Protein AF-A0A1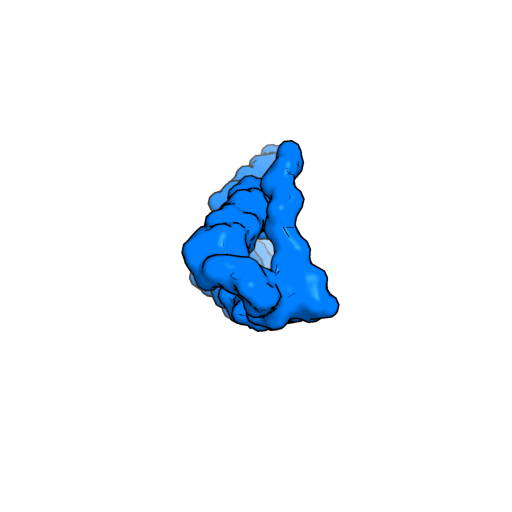F7TEC8-F1 (afdb_monomer_lite)

Secondary structure (DSSP, 8-state):
------SEEEEEEEEEEEEES-TTTT--EEEEEEEEEEEEEE-SS-HHHHHHHHHHHHHT-HHHHHHHS----

pLDDT: mean 92.49, std 7.01, range [60.41, 97.69]

Radius of gyration: 17.5 Å; chains: 1; bounding box: 42×20×44 Å

Foldseek 3Di:
DDDADFDDKDKDKDWAKDWDDDPVVVGIDIATPDMDMDMDTHGPDDPVSVVVVVVVCCVPDPVNCPNVDDDDD

Structure (mmCIF, N/CA/C/O backbone):
data_AF-A0A1F7TEC8-F1
#
_entry.id   AF-A0A1F7TEC8-F1
#
loop_
_atom_site.group_PDB
_atom_site.id
_atom_site.type_symbol
_atom_site.label_atom_id
_atom_site.label_alt_id
_atom_site.label_comp_id
_atom_site.label_asym_id
_atom_site.label_entity_id
_atom_site.label_seq_id
_atom_site.pdbx_PDB_ins_code
_atom_site.Cartn_x
_atom_site.Cartn_y
_atom_site.Cartn_z
_atom_site.occupancy
_atom_site.B_iso_or_equiv
_atom_site.auth_seq_id
_atom_site.auth_comp_id
_atom_site.auth_asym_id
_atom_site.auth_atom_id
_atom_site.pdbx_PDB_model_num
ATOM 1 N N . MET A 1 1 ? -16.464 14.261 8.712 1.00 60.41 1 MET A N 1
ATOM 2 C CA . MET A 1 1 ? -15.462 13.390 9.373 1.00 60.41 1 MET A CA 1
ATOM 3 C C . MET A 1 1 ? -16.169 12.401 10.284 1.00 60.41 1 MET A C 1
ATOM 5 O O . MET A 1 1 ? -17.032 12.814 11.049 1.00 60.41 1 MET A O 1
ATOM 9 N N . THR A 1 2 ? -15.830 11.115 10.212 1.00 75.62 2 THR A N 1
ATOM 10 C CA . THR A 1 2 ? -16.312 10.105 11.168 1.00 75.62 2 THR A CA 1
ATOM 11 C C . THR A 1 2 ? -15.5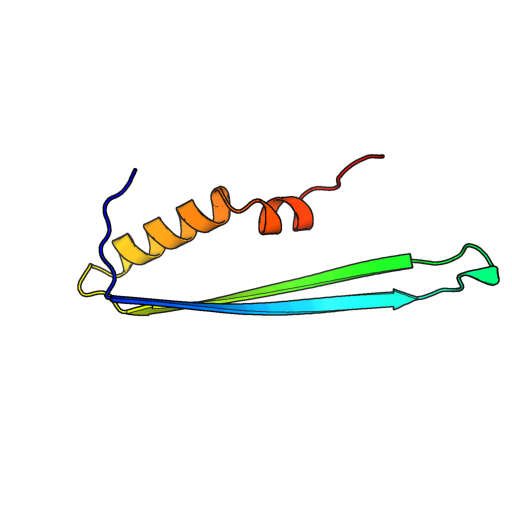36 10.229 12.477 1.00 75.62 2 THR A C 1
ATOM 13 O O . THR A 1 2 ? -14.311 10.155 12.460 1.00 75.62 2 THR A O 1
ATOM 16 N N . LYS A 1 3 ? -16.225 10.405 13.608 1.00 84.62 3 LYS A N 1
ATOM 17 C CA . LYS A 1 3 ? -15.596 10.377 14.936 1.00 84.62 3 LYS A CA 1
ATOM 18 C C . LYS A 1 3 ? -15.618 8.938 15.455 1.00 84.62 3 LYS A C 1
ATOM 20 O O . LYS A 1 3 ? -16.625 8.512 16.014 1.00 84.62 3 LYS A O 1
ATOM 25 N N . THR A 1 4 ? -14.555 8.179 15.203 1.00 92.19 4 THR A N 1
ATOM 26 C CA . THR A 1 4 ? -14.373 6.817 15.734 1.00 92.19 4 THR A CA 1
ATOM 27 C C . THR A 1 4 ? -13.140 6.835 16.638 1.00 92.19 4 THR A C 1
ATOM 29 O O . THR A 1 4 ? -12.034 6.966 16.111 1.00 92.19 4 THR A O 1
ATOM 32 N N . PRO A 1 5 ? -13.304 6.789 17.970 1.00 93.00 5 PRO A N 1
ATOM 33 C CA . PRO A 1 5 ? -12.174 6.795 18.889 1.00 93.00 5 PRO A CA 1
ATOM 34 C C . PRO A 1 5 ? -11.373 5.487 18.804 1.00 93.00 5 PRO A C 1
ATOM 36 O O . PRO A 1 5 ? -11.911 4.413 18.536 1.00 93.00 5 PRO A O 1
ATOM 39 N N . PHE A 1 6 ? -10.069 5.581 19.042 1.00 93.94 6 PHE A N 1
ATOM 40 C CA . PHE A 1 6 ? -9.154 4.454 19.217 1.00 93.94 6 PHE A CA 1
ATOM 41 C C . PHE A 1 6 ? -8.059 4.873 20.203 1.00 93.94 6 PHE A C 1
ATOM 43 O O . PHE A 1 6 ? -7.733 6.056 20.297 1.00 93.94 6 PHE A O 1
ATOM 50 N N . THR A 1 7 ? -7.507 3.923 20.953 1.00 96.69 7 THR A N 1
ATOM 51 C CA . THR A 1 7 ? -6.433 4.185 21.927 1.00 96.69 7 THR A CA 1
ATOM 52 C C . THR A 1 7 ? -5.056 4.046 21.295 1.00 96.69 7 THR A C 1
ATOM 54 O O . THR A 1 7 ? -4.138 4.790 2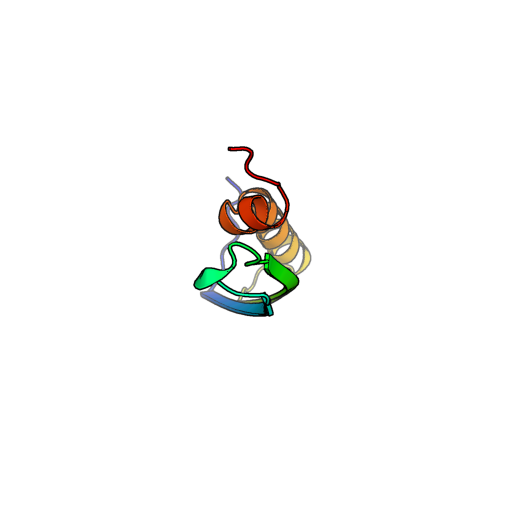1.634 1.00 96.69 7 THR A O 1
ATOM 57 N N . LYS A 1 8 ? -4.907 3.115 20.348 1.00 96.94 8 LYS A N 1
ATOM 58 C CA . LYS A 1 8 ? -3.653 2.874 19.636 1.00 96.94 8 LYS A CA 1
ATOM 59 C C . LYS A 1 8 ? -3.920 2.435 18.206 1.00 96.94 8 LYS A C 1
ATOM 61 O O . LYS A 1 8 ? -4.845 1.672 17.944 1.00 96.94 8 LYS A O 1
ATOM 66 N N . ALA A 1 9 ? -3.081 2.893 17.287 1.00 95.69 9 ALA A N 1
ATOM 67 C CA . ALA A 1 9 ? -3.071 2.431 15.909 1.00 95.69 9 ALA A CA 1
ATOM 68 C C . ALA A 1 9 ? -1.626 2.277 15.434 1.00 95.69 9 ALA A C 1
ATOM 70 O O . ALA A 1 9 ? -0.787 3.146 15.668 1.00 95.69 9 ALA A O 1
ATOM 71 N N . SER A 1 10 ? -1.335 1.174 14.758 1.00 96.38 10 SER A N 1
ATOM 72 C CA . SER A 1 10 ? -0.090 0.975 14.027 1.00 96.38 10 SER A CA 1
ATOM 73 C C . SER A 1 10 ? -0.363 0.251 12.715 1.00 96.38 10 SER A C 1
ATOM 75 O O . SER A 1 10 ? -1.381 -0.429 12.548 1.00 96.38 10 SER A O 1
ATOM 77 N N . CYS A 1 11 ? 0.544 0.411 11.757 1.00 95.50 11 CYS A N 1
ATOM 78 C CA . CYS A 1 11 ? 0.504 -0.345 10.519 1.00 95.50 11 CYS A CA 1
ATOM 79 C C . CYS A 1 11 ? 1.898 -0.841 10.149 1.00 95.50 11 CYS A C 1
ATOM 81 O O . CYS A 1 11 ? 2.903 -0.195 10.446 1.00 95.50 11 CYS A O 1
ATOM 83 N N . ARG A 1 12 ? 1.941 -2.004 9.506 1.00 96.62 12 ARG A N 1
ATOM 84 C CA . ARG A 1 12 ? 3.133 -2.555 8.869 1.00 96.62 12 ARG A CA 1
ATOM 85 C C . ARG A 1 12 ? 2.832 -2.704 7.388 1.00 96.62 12 ARG A C 1
ATOM 87 O O . ARG A 1 12 ? 1.831 -3.327 7.035 1.00 96.62 12 ARG A O 1
ATOM 94 N N . VAL A 1 13 ? 3.673 -2.113 6.549 1.00 94.69 13 VAL A N 1
ATOM 95 C CA . VAL A 1 13 ? 3.534 -2.172 5.093 1.00 94.69 13 VAL A CA 1
ATOM 96 C C . VAL A 1 13 ? 4.702 -2.967 4.530 1.00 94.69 13 VAL A C 1
ATOM 98 O O . VAL A 1 13 ? 5.849 -2.705 4.879 1.00 94.69 13 VAL A O 1
ATOM 101 N N . GLU A 1 14 ? 4.400 -3.939 3.682 1.00 95.75 14 GLU A N 1
ATOM 102 C CA . GLU A 1 14 ? 5.379 -4.746 2.961 1.00 95.75 14 GLU A CA 1
ATOM 103 C C . GLU A 1 14 ? 5.233 -4.503 1.463 1.00 95.75 14 GLU A C 1
ATOM 105 O O . GLU A 1 14 ? 4.109 -4.406 0.962 1.00 95.75 14 GLU A O 1
ATOM 110 N N . PHE A 1 15 ? 6.363 -4.449 0.765 1.00 94.44 15 PHE A N 1
ATOM 111 C CA . PHE A 1 15 ? 6.435 -4.246 -0.675 1.00 94.44 15 PHE A CA 1
ATOM 112 C C . PHE A 1 15 ? 7.346 -5.298 -1.297 1.00 94.44 15 PHE A C 1
ATOM 114 O O . PHE A 1 15 ? 8.468 -5.497 -0.830 1.00 94.44 15 PHE A O 1
ATOM 121 N N . ASP A 1 16 ? 6.889 -5.892 -2.392 1.00 95.06 16 ASP A N 1
ATOM 122 C CA . ASP A 1 16 ? 7.693 -6.790 -3.213 1.00 95.06 16 ASP A CA 1
ATOM 123 C C . ASP A 1 16 ? 8.232 -5.995 -4.403 1.00 95.06 16 ASP A C 1
ATOM 125 O O . ASP A 1 16 ? 7.574 -5.868 -5.437 1.00 95.06 16 ASP A O 1
ATOM 129 N N . TYR A 1 17 ? 9.397 -5.372 -4.230 1.00 94.44 17 TYR A N 1
ATOM 130 C CA . TYR A 1 17 ? 10.030 -4.562 -5.272 1.00 94.44 17 TYR A CA 1
ATOM 131 C C . TYR A 1 17 ? 10.872 -5.405 -6.228 1.00 94.44 17 TYR A C 1
ATOM 133 O O . TYR A 1 17 ? 11.476 -6.403 -5.837 1.00 94.44 17 TYR A O 1
ATOM 141 N N . PHE A 1 18 ? 10.988 -4.940 -7.469 1.00 94.88 18 PHE A N 1
ATOM 142 C CA . PHE A 1 18 ? 12.002 -5.416 -8.400 1.00 94.88 18 PHE A CA 1
ATOM 143 C C . PHE A 1 18 ? 12.731 -4.245 -9.054 1.00 94.88 18 PHE A C 1
ATOM 145 O O . PHE A 1 18 ? 12.174 -3.169 -9.271 1.00 94.88 18 PHE A O 1
ATOM 152 N N . LEU A 1 19 ? 13.991 -4.493 -9.393 1.00 96.56 19 LEU A N 1
ATOM 153 C CA . LEU A 1 19 ? 14.829 -3.636 -10.215 1.00 96.56 19 LEU A CA 1
ATOM 154 C C . LEU A 1 19 ? 15.688 -4.553 -11.081 1.00 96.56 19 LEU A C 1
ATOM 156 O O . LEU A 1 19 ? 16.347 -5.456 -10.566 1.00 96.56 19 LEU A O 1
ATOM 160 N N . LYS A 1 20 ? 15.666 -4.347 -12.392 1.00 97.19 20 LYS A N 1
ATOM 161 C CA . LYS A 1 20 ? 16.412 -5.155 -13.359 1.00 97.19 20 LYS A CA 1
ATOM 162 C C . LYS A 1 20 ? 16.933 -4.286 -14.503 1.00 97.19 20 LYS A C 1
ATOM 164 O O . LYS A 1 20 ? 16.584 -3.114 -14.626 1.00 97.19 20 LYS A O 1
ATOM 169 N N . GLY A 1 21 ? 17.772 -4.883 -15.347 1.00 97.56 21 GLY A N 1
ATOM 170 C CA . GLY A 1 21 ? 18.383 -4.211 -16.492 1.00 97.56 21 GLY A CA 1
ATOM 171 C C . GLY A 1 21 ? 19.682 -3.485 -16.145 1.00 97.56 21 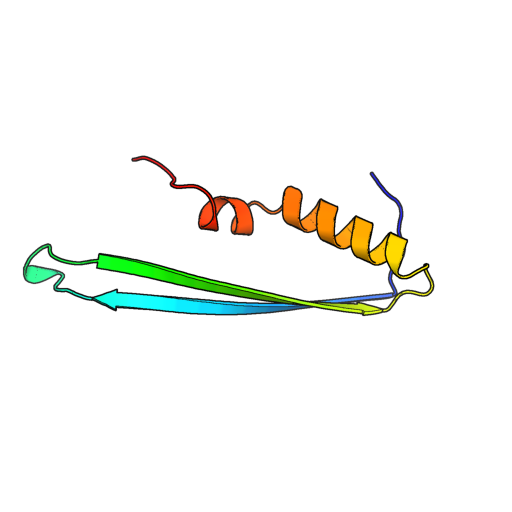GLY A C 1
ATOM 172 O O . GLY A 1 21 ? 20.370 -3.836 -15.188 1.00 97.56 21 GLY A O 1
ATOM 173 N N . SER A 1 22 ? 20.059 -2.503 -16.964 1.00 97.25 22 SER A N 1
ATOM 174 C CA . SER A 1 22 ? 21.329 -1.784 -16.829 1.00 97.25 22 SER A CA 1
ATOM 175 C C . SER A 1 22 ? 21.162 -0.288 -17.057 1.00 97.25 22 SER A C 1
ATOM 177 O O . SER A 1 22 ? 20.645 0.130 -18.095 1.00 97.25 22 SER A O 1
ATOM 179 N N . VAL A 1 23 ? 21.687 0.503 -16.115 1.00 96.50 23 VAL A N 1
ATOM 180 C CA . VAL A 1 23 ? 21.769 1.969 -16.216 1.00 96.50 23 VAL A CA 1
ATOM 181 C C . VAL A 1 23 ? 22.604 2.375 -17.429 1.00 96.50 23 VAL A C 1
ATOM 183 O O . VAL A 1 23 ? 22.138 3.147 -18.258 1.00 96.50 23 VAL A O 1
ATOM 186 N N . LEU A 1 24 ? 23.796 1.789 -17.592 1.00 97.38 24 LEU A N 1
ATOM 187 C CA . LEU A 1 24 ? 24.708 2.115 -18.696 1.00 97.38 24 LEU A CA 1
ATOM 188 C C . LEU A 1 24 ? 24.116 1.805 -20.076 1.00 97.38 24 LEU A C 1
ATOM 190 O O . LEU A 1 24 ? 24.446 2.474 -21.047 1.00 97.38 24 LEU A O 1
ATOM 194 N N . LYS A 1 25 ? 23.249 0.789 -20.168 1.00 97.69 25 LYS A N 1
ATOM 195 C CA . LYS A 1 25 ? 22.599 0.392 -21.426 1.00 97.69 25 LYS A CA 1
ATOM 196 C C . LYS A 1 25 ? 21.210 1.012 -21.618 1.00 97.69 25 LYS A C 1
ATOM 198 O O . LYS A 1 25 ? 20.556 0.673 -22.595 1.00 97.69 25 LYS A O 1
ATOM 203 N N . GLY A 1 26 ? 20.724 1.839 -20.687 1.00 97.12 26 GLY A N 1
ATOM 204 C CA . GLY A 1 26 ? 19.383 2.433 -20.764 1.00 97.12 26 GLY A CA 1
ATOM 205 C C . GLY A 1 26 ? 18.232 1.416 -20.720 1.00 97.12 26 GLY A C 1
ATOM 206 O O . GLY A 1 26 ? 17.189 1.652 -21.312 1.00 97.12 26 GLY A O 1
ATOM 207 N N . THR A 1 27 ? 18.417 0.273 -20.050 1.00 97.69 27 THR A N 1
ATOM 208 C CA . THR A 1 27 ? 17.432 -0.836 -19.990 1.00 97.69 27 THR A CA 1
ATOM 209 C C . THR A 1 27 ? 16.849 -1.038 -18.591 1.00 97.69 27 THR A C 1
ATOM 211 O O . THR A 1 27 ? 16.365 -2.122 -18.275 1.00 97.69 27 THR A O 1
ATOM 214 N N . VAL A 1 28 ? 16.965 -0.032 -17.720 1.00 97.69 28 VAL A N 1
ATOM 215 C CA . VAL A 1 28 ? 16.469 -0.111 -16.342 1.00 97.69 28 VAL A CA 1
ATOM 216 C C . VAL A 1 28 ? 14.956 -0.283 -16.355 1.00 97.69 28 VAL A C 1
ATOM 218 O O . VAL A 1 28 ? 14.248 0.515 -16.959 1.00 97.69 28 VAL A O 1
ATOM 221 N N . ASP A 1 29 ? 14.483 -1.305 -15.655 1.00 95.94 29 ASP A N 1
ATOM 222 C CA . ASP A 1 29 ? 13.067 -1.538 -15.399 1.00 95.94 29 ASP A CA 1
ATOM 223 C C . ASP A 1 29 ? 12.886 -1.817 -13.907 1.00 95.94 29 ASP A C 1
ATOM 225 O O . ASP A 1 29 ? 13.657 -2.572 -13.304 1.00 95.94 29 ASP A O 1
ATOM 229 N N . SER A 1 30 ? 11.894 -1.185 -13.295 1.00 93.94 30 SER A N 1
ATOM 230 C CA . SER A 1 30 ? 11.620 -1.300 -11.868 1.00 93.94 30 SER A CA 1
ATOM 231 C C . SER A 1 30 ? 10.127 -1.276 -11.600 1.00 93.94 30 SER A C 1
ATOM 233 O O . SER A 1 30 ? 9.324 -0.830 -12.417 1.00 93.94 30 SER A O 1
ATOM 235 N N . GLY A 1 31 ? 9.745 -1.765 -10.430 1.00 91.44 31 GLY A N 1
ATOM 236 C CA . GLY A 1 31 ? 8.354 -1.742 -10.022 1.00 91.44 31 GLY A CA 1
ATOM 237 C C . GLY A 1 31 ? 8.119 -2.495 -8.730 1.00 91.44 31 GLY A C 1
ATOM 238 O O . GLY A 1 31 ? 9.047 -2.822 -7.988 1.00 91.44 31 GLY A O 1
ATOM 239 N N . CYS A 1 32 ? 6.847 -2.767 -8.467 1.00 91.50 32 CYS A N 1
ATOM 240 C CA . CYS A 1 32 ? 6.390 -3.513 -7.308 1.00 91.50 32 CYS A CA 1
ATOM 241 C C . CYS A 1 32 ? 5.323 -4.520 -7.745 1.00 91.50 32 CYS A C 1
ATOM 243 O O . CYS A 1 32 ? 4.371 -4.141 -8.424 1.00 91.50 32 CYS A O 1
ATOM 245 N N . THR A 1 33 ? 5.483 -5.796 -7.394 1.00 92.31 33 THR A N 1
ATOM 246 C CA . THR A 1 33 ? 4.533 -6.856 -7.774 1.00 92.31 33 THR A CA 1
ATOM 247 C C . THR A 1 33 ? 3.385 -7.001 -6.781 1.00 92.31 33 THR A C 1
ATOM 249 O O . THR A 1 33 ? 2.289 -7.397 -7.173 1.00 92.31 33 THR A O 1
ATOM 252 N N . ALA A 1 34 ? 3.607 -6.674 -5.507 1.00 91.81 34 ALA A N 1
ATOM 253 C CA . ALA A 1 34 ? 2.575 -6.715 -4.480 1.00 91.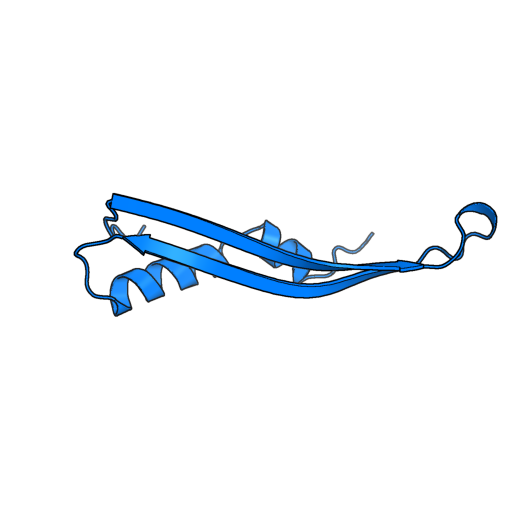81 34 ALA A CA 1
ATOM 254 C C . ALA A 1 34 ? 2.875 -5.761 -3.321 1.00 91.81 34 ALA A C 1
ATOM 256 O O . ALA A 1 34 ? 4.026 -5.563 -2.929 1.00 91.81 34 ALA A O 1
ATOM 257 N N . VAL A 1 35 ? 1.804 -5.229 -2.727 1.00 92.69 35 VAL A N 1
ATOM 258 C CA . VAL A 1 35 ? 1.847 -4.436 -1.493 1.00 92.69 35 VAL A CA 1
ATOM 259 C C . VAL A 1 35 ? 0.861 -5.019 -0.494 1.00 92.69 35 VAL A C 1
ATOM 261 O O . VAL A 1 35 ? -0.309 -5.231 -0.817 1.00 92.69 35 VAL A O 1
ATOM 264 N N . ARG A 1 36 ? 1.316 -5.25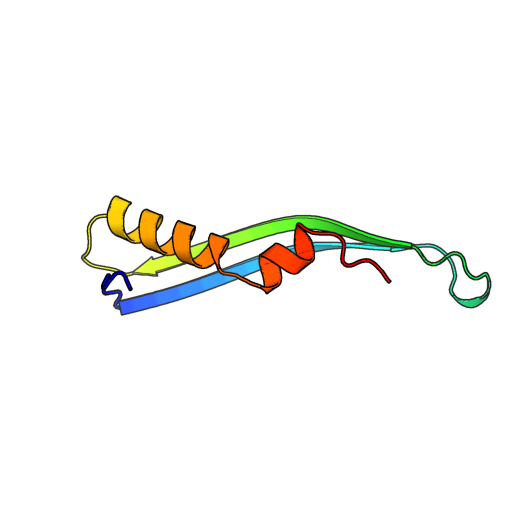9 0.737 1.00 93.75 36 ARG A N 1
ATOM 265 C CA . ARG A 1 36 ? 0.486 -5.768 1.838 1.00 93.75 36 ARG A CA 1
ATOM 266 C C . ARG A 1 36 ? 0.503 -4.777 2.989 1.00 93.75 36 ARG A C 1
ATOM 268 O O . ARG A 1 36 ? 1.554 -4.271 3.370 1.00 93.75 36 ARG A O 1
ATOM 275 N N . THR A 1 37 ? -0.666 -4.488 3.556 1.00 94.31 37 THR A N 1
ATOM 276 C CA . THR A 1 37 ? -0.792 -3.607 4.724 1.00 94.31 37 THR A CA 1
ATOM 277 C C . THR A 1 37 ? -1.469 -4.350 5.863 1.00 94.31 37 THR A C 1
ATOM 279 O O . THR A 1 37 ? -2.609 -4.788 5.733 1.00 94.31 37 THR A O 1
ATOM 282 N N . HIS A 1 38 ? -0.786 -4.441 6.999 1.00 96.00 38 HIS A N 1
ATOM 283 C CA . HIS A 1 38 ? -1.317 -5.019 8.227 1.00 96.00 38 HIS A CA 1
ATOM 284 C C . HIS A 1 38 ? -1.613 -3.897 9.215 1.00 96.00 38 HIS A C 1
ATOM 286 O O . HIS A 1 38 ? -0.690 -3.228 9.679 1.00 96.00 38 HIS A O 1
ATOM 292 N N . PHE A 1 39 ? -2.889 -3.691 9.534 1.00 96.06 39 PHE A N 1
ATOM 293 C CA . PHE A 1 39 ? -3.318 -2.725 10.542 1.00 96.06 39 PHE A CA 1
ATOM 294 C C . PHE A 1 39 ? -3.508 -3.408 11.890 1.00 96.06 39 PHE A C 1
ATOM 296 O O . PHE A 1 39 ? -4.100 -4.482 11.971 1.00 96.06 39 PHE A O 1
ATOM 303 N N . ARG A 1 40 ? -3.056 -2.747 12.954 1.00 96.75 40 ARG A N 1
ATOM 304 C CA . ARG A 1 40 ? -3.394 -3.088 14.333 1.00 96.75 40 ARG A CA 1
ATOM 305 C C . ARG A 1 40 ? -4.011 -1.859 14.977 1.00 96.75 40 ARG A C 1
ATOM 307 O O . ARG A 1 40 ? -3.355 -0.825 15.082 1.00 96.75 40 ARG A O 1
ATOM 314 N N . VAL A 1 41 ? -5.269 -1.972 15.383 1.00 96.50 41 VAL A N 1
ATOM 315 C CA . VAL A 1 41 ? -6.014 -0.889 16.027 1.00 96.50 41 VAL A CA 1
ATOM 316 C C . VAL A 1 41 ? -6.603 -1.417 17.324 1.00 96.50 41 VAL A C 1
ATOM 318 O O . VAL A 1 41 ? -7.251 -2.457 17.333 1.00 96.50 41 VAL A O 1
ATOM 321 N N . GLU A 1 42 ? -6.359 -0.699 18.412 1.00 97.44 42 GLU A N 1
ATOM 322 C CA . GLU A 1 42 ? -6.950 -0.953 19.722 1.00 97.44 42 GLU A CA 1
ATOM 323 C C . GLU A 1 42 ? -8.056 0.088 19.935 1.00 97.44 42 GLU A C 1
ATOM 325 O O . GLU A 1 42 ? -7.811 1.296 19.888 1.00 97.44 42 GLU A O 1
ATOM 330 N N . SER A 1 43 ? -9.296 -0.372 20.094 1.00 96.75 43 SER A N 1
ATOM 331 C CA . SER A 1 43 ? -10.467 0.482 20.298 1.00 96.75 43 SER A CA 1
ATOM 332 C C . SER A 1 43 ? -11.545 -0.272 21.074 1.00 96.75 43 SER A C 1
ATOM 334 O O . SER A 1 43 ? -11.658 -1.488 20.950 1.00 96.75 43 SER A O 1
ATOM 336 N N . GLY A 1 44 ? -12.331 0.460 21.867 1.00 96.69 44 GLY A N 1
ATOM 337 C CA . GLY A 1 44 ? -13.555 -0.053 22.490 1.00 96.69 44 GLY A CA 1
ATOM 338 C C . GLY A 1 44 ? -14.791 0.051 21.590 1.00 96.69 44 GLY A C 1
ATOM 339 O O . GLY A 1 44 ? -15.881 -0.324 22.007 1.00 96.69 44 GLY A O 1
ATOM 340 N N . GLU A 1 45 ? -14.651 0.594 20.379 1.00 97.12 45 GLU A N 1
ATOM 341 C CA . GLU A 1 45 ? -15.743 0.685 19.409 1.00 97.12 45 GLU A CA 1
ATOM 342 C C . GLU A 1 45 ? -16.025 -0.670 18.740 1.00 97.12 45 GLU A C 1
ATOM 344 O O . GLU A 1 45 ? -15.123 -1.504 18.630 1.00 97.12 45 GLU A O 1
ATOM 349 N N . PRO A 1 46 ? -17.242 -0.876 18.201 1.00 96.81 46 PRO A N 1
ATOM 350 C CA . PRO A 1 46 ? -17.559 -2.064 17.417 1.00 96.81 46 PRO A CA 1
ATOM 351 C C . PRO A 1 46 ? -16.600 -2.251 16.234 1.00 96.81 46 PRO A C 1
ATOM 353 O O . PRO A 1 46 ? -16.293 -1.293 15.515 1.00 96.81 46 PRO A O 1
ATOM 356 N N . GLU A 1 47 ? -16.184 -3.496 15.988 1.00 95.31 47 GLU A N 1
ATOM 357 C CA . GLU A 1 47 ? -15.220 -3.852 14.938 1.00 95.31 47 GLU A CA 1
ATOM 358 C C . GLU A 1 47 ? -15.613 -3.277 13.571 1.00 95.31 47 GLU A C 1
ATOM 360 O O . GLU A 1 47 ? -14.794 -2.660 12.891 1.00 95.31 47 GLU A O 1
ATOM 365 N N . GLU A 1 48 ? -16.887 -3.379 13.191 1.00 96.19 48 GLU A N 1
ATOM 366 C CA . GLU A 1 48 ? -17.388 -2.860 11.915 1.00 96.19 48 GLU A CA 1
ATOM 367 C C . GLU A 1 48 ? -17.139 -1.355 11.742 1.00 96.19 48 GLU A C 1
ATOM 369 O O . GLU A 1 48 ? -16.826 -0.884 10.642 1.00 96.19 48 GLU A O 1
ATOM 374 N N . ARG A 1 49 ? -17.228 -0.586 12.833 1.00 95.81 49 ARG A N 1
ATOM 375 C CA . ARG A 1 49 ? -16.981 0.858 12.827 1.00 95.81 49 ARG A CA 1
ATOM 376 C C . ARG A 1 49 ? -15.498 1.161 12.631 1.00 95.81 49 ARG A C 1
ATOM 378 O O . ARG A 1 49 ? -15.159 2.098 11.900 1.00 95.81 49 ARG A O 1
ATOM 385 N N . VAL A 1 50 ? -14.622 0.358 13.236 1.00 95.75 50 VAL A N 1
ATOM 386 C CA . VAL A 1 50 ? -13.165 0.435 13.051 1.00 95.75 50 VAL A CA 1
ATOM 387 C C . VAL A 1 50 ? -12.783 0.033 11.623 1.00 95.75 50 VAL A C 1
ATOM 389 O O . VAL A 1 50 ? -12.051 0.762 10.954 1.00 95.75 50 VAL A O 1
ATOM 392 N N . LEU A 1 51 ? -13.345 -1.053 11.090 1.00 95.75 51 LEU A N 1
ATOM 393 C CA . LEU A 1 51 ? -13.125 -1.483 9.706 1.00 95.75 51 LEU A CA 1
ATOM 394 C C . LEU A 1 51 ? -13.591 -0.427 8.700 1.00 95.75 51 LEU A C 1
ATOM 396 O O . LEU A 1 51 ? -12.899 -0.149 7.719 1.00 95.75 51 LEU A O 1
ATOM 400 N N . ARG A 1 52 ? -14.741 0.213 8.945 1.00 95.38 52 ARG A N 1
ATOM 401 C CA . ARG A 1 52 ? -15.225 1.320 8.111 1.00 95.38 52 ARG A CA 1
ATOM 402 C C . ARG A 1 52 ? -14.263 2.509 8.133 1.00 95.38 52 ARG A C 1
ATOM 404 O O . ARG A 1 52 ? -14.004 3.076 7.073 1.00 95.38 52 ARG A O 1
ATOM 411 N N . LEU A 1 53 ? -13.711 2.863 9.297 1.00 94.25 53 LEU A N 1
ATOM 412 C CA . LEU A 1 53 ? -12.677 3.898 9.411 1.00 94.25 53 LEU A CA 1
ATOM 413 C C . LEU A 1 53 ? -11.439 3.542 8.574 1.00 94.25 53 LEU A C 1
ATOM 415 O O . LEU A 1 53 ? -10.982 4.372 7.792 1.00 94.25 53 LEU A O 1
ATOM 419 N N . ILE A 1 54 ? -10.928 2.312 8.694 1.00 95.06 54 ILE A N 1
ATOM 420 C CA . ILE A 1 54 ? -9.741 1.852 7.954 1.00 95.06 54 ILE A CA 1
ATOM 421 C C . ILE A 1 54 ? -9.982 1.910 6.440 1.00 95.06 54 ILE A C 1
ATOM 423 O O . ILE A 1 54 ? -9.135 2.408 5.700 1.00 95.06 54 ILE A O 1
ATOM 427 N N . ARG A 1 55 ? -11.154 1.468 5.964 1.00 95.12 55 ARG A N 1
ATOM 428 C CA . ARG A 1 55 ? -11.520 1.537 4.537 1.00 95.12 55 ARG A CA 1
ATOM 429 C C . ARG A 1 55 ? -11.523 2.974 4.015 1.00 95.12 55 ARG A C 1
ATOM 431 O O . ARG A 1 55 ? -10.963 3.229 2.953 1.00 95.12 55 ARG A O 1
ATOM 438 N N . LEU A 1 56 ? -12.102 3.909 4.770 1.00 94.50 56 LEU A N 1
ATOM 439 C CA . LEU A 1 56 ? -12.102 5.332 4.409 1.00 94.50 56 LEU A CA 1
ATOM 440 C C . LEU A 1 56 ? -10.679 5.909 4.386 1.00 94.50 56 LEU A C 1
ATOM 442 O O . LEU A 1 56 ? -10.333 6.647 3.466 1.00 94.50 56 LEU A O 1
ATOM 446 N N . ALA A 1 57 ? -9.836 5.540 5.355 1.00 93.06 57 ALA A N 1
ATOM 447 C CA . ALA A 1 57 ? -8.438 5.965 5.388 1.00 93.06 57 ALA A CA 1
ATOM 448 C C . ALA A 1 57 ? -7.651 5.462 4.163 1.00 93.06 57 ALA A C 1
ATOM 450 O O . ALA A 1 57 ? -6.914 6.235 3.558 1.00 93.06 57 ALA A O 1
ATOM 451 N N . LYS A 1 58 ? -7.849 4.201 3.752 1.00 93.50 58 LYS A N 1
ATOM 452 C CA . LYS A 1 58 ? -7.242 3.620 2.538 1.00 93.50 58 LYS A CA 1
ATOM 453 C C . LYS A 1 58 ? -7.716 4.327 1.265 1.00 93.50 58 LYS A C 1
ATOM 455 O O . LYS A 1 58 ? -6.905 4.687 0.419 1.00 93.50 58 LYS A O 1
ATOM 460 N N . GLN A 1 59 ? -9.012 4.625 1.158 1.00 93.44 59 GLN A N 1
ATOM 461 C CA . GLN A 1 59 ? -9.564 5.368 0.016 1.00 93.44 59 GLN A CA 1
ATOM 462 C C . GLN A 1 59 ? -8.950 6.767 -0.144 1.00 93.44 59 GLN A C 1
ATOM 464 O O . GLN A 1 59 ? -8.738 7.204 -1.274 1.00 93.44 59 GLN A O 1
ATOM 469 N N . GLY A 1 60 ? -8.649 7.445 0.969 1.00 92.56 60 GLY A N 1
ATOM 470 C CA . GLY A 1 60 ? -8.002 8.760 0.981 1.00 92.56 60 GLY A CA 1
ATOM 471 C C . GLY A 1 60 ? -6.469 8.731 1.007 1.00 92.56 60 GLY A C 1
ATOM 472 O O . GLY A 1 60 ? -5.848 9.790 1.062 1.00 92.56 60 GLY A O 1
ATOM 473 N N . CYS A 1 61 ? -5.833 7.557 1.007 1.00 93.81 61 CYS A N 1
ATOM 474 C CA . CYS A 1 61 ? -4.386 7.453 1.151 1.00 93.81 61 CYS A CA 1
ATOM 475 C C . CYS A 1 61 ? -3.672 7.766 -0.172 1.00 93.81 61 CYS A C 1
ATOM 477 O O . CYS A 1 61 ? -3.676 6.955 -1.099 1.00 93.81 61 CYS A O 1
ATOM 479 N N . TYR A 1 62 ? -2.986 8.911 -0.238 1.00 90.94 62 TYR A N 1
ATOM 480 C CA . TYR A 1 62 ? -2.196 9.293 -1.415 1.00 90.94 62 TYR A CA 1
ATOM 481 C C . TYR A 1 62 ? -1.138 8.248 -1.787 1.00 90.94 62 TYR A C 1
ATOM 483 O O . TYR A 1 62 ? -0.982 7.941 -2.964 1.00 90.94 62 TYR A O 1
ATOM 491 N N . ALA A 1 63 ? -0.457 7.652 -0.802 1.00 88.94 63 ALA A N 1
ATOM 492 C CA . ALA A 1 63 ? 0.561 6.632 -1.057 1.00 88.94 63 ALA A CA 1
ATOM 493 C C . ALA A 1 63 ? -0.021 5.398 -1.760 1.00 88.94 63 ALA A C 1
ATOM 495 O O . ALA A 1 63 ? 0.541 4.922 -2.740 1.00 88.94 63 ALA A O 1
ATOM 496 N N . GLU A 1 64 ? -1.184 4.917 -1.319 1.00 90.69 64 GLU A N 1
ATOM 497 C CA . GLU A 1 64 ? -1.869 3.818 -1.999 1.00 90.69 64 GLU A CA 1
ATOM 498 C C . GLU A 1 64 ? -2.313 4.203 -3.411 1.00 90.69 64 GLU A C 1
ATOM 500 O O . GLU A 1 64 ? -2.189 3.397 -4.331 1.00 90.69 64 GLU A O 1
ATOM 505 N N . LYS A 1 65 ? -2.774 5.442 -3.613 1.00 90.94 65 LYS A N 1
ATOM 506 C CA . LYS A 1 65 ? -3.155 5.921 -4.945 1.00 90.94 65 LYS A CA 1
ATOM 507 C C . LYS A 1 65 ? -1.980 6.040 -5.904 1.00 90.94 65 LYS A C 1
ATOM 509 O O . LYS A 1 65 ? -2.162 5.690 -7.066 1.00 90.94 65 LYS A O 1
ATOM 514 N N . MET A 1 66 ? -0.799 6.424 -5.424 1.00 86.62 66 MET A N 1
ATOM 515 C CA . MET A 1 66 ? 0.430 6.426 -6.227 1.00 86.62 66 MET A CA 1
ATOM 516 C C . MET A 1 66 ? 0.876 5.015 -6.625 1.00 86.62 66 MET A C 1
ATOM 518 O O . MET A 1 66 ? 1.463 4.843 -7.683 1.00 86.62 66 MET A O 1
ATOM 522 N N . VAL A 1 67 ? 0.586 4.001 -5.805 1.00 85.00 67 VAL A N 1
ATOM 523 C CA . VAL A 1 67 ? 0.865 2.598 -6.156 1.00 85.00 67 VAL A CA 1
ATOM 524 C C . VAL A 1 67 ? -0.164 2.056 -7.156 1.00 85.00 67 VAL A C 1
ATOM 526 O O . VAL A 1 67 ? 0.191 1.316 -8.066 1.00 85.00 67 VAL A O 1
ATOM 529 N N . GLN A 1 68 ? -1.445 2.396 -6.987 1.00 86.44 68 GLN A N 1
ATOM 530 C CA . GLN A 1 68 ? -2.541 1.869 -7.815 1.00 86.44 68 GLN A CA 1
ATOM 531 C C . GLN A 1 68 ? -2.689 2.566 -9.170 1.00 86.44 68 GLN A C 1
ATOM 533 O O . GLN A 1 68 ? -3.282 1.996 -10.084 1.00 86.44 68 GLN A O 1
ATOM 538 N N . THR A 1 69 ? -2.220 3.806 -9.287 1.00 84.50 69 THR A N 1
ATOM 539 C CA . THR A 1 69 ? -2.457 4.654 -10.457 1.00 84.50 69 THR A CA 1
ATOM 540 C C . THR A 1 69 ? -1.132 4.999 -11.104 1.00 84.50 69 THR A C 1
ATOM 542 O O . THR A 1 69 ? -0.250 5.545 -10.445 1.00 84.50 69 THR A O 1
ATOM 545 N N . ALA A 1 70 ? -1.003 4.727 -12.402 1.00 79.12 70 ALA A N 1
ATOM 546 C CA . ALA A 1 70 ? 0.131 5.222 -13.166 1.00 79.12 70 ALA A CA 1
ATOM 547 C C . ALA A 1 70 ? 0.132 6.758 -13.140 1.00 79.12 70 ALA A C 1
ATOM 549 O O . ALA A 1 70 ? -0.890 7.386 -13.421 1.00 79.12 70 ALA A O 1
ATOM 550 N N . VAL A 1 71 ? 1.274 7.355 -12.803 1.00 80.12 71 VAL A N 1
ATOM 551 C CA . VAL A 1 71 ? 1.490 8.801 -12.911 1.00 80.12 71 VAL A CA 1
ATOM 552 C C . VAL A 1 71 ? 2.154 9.045 -14.268 1.00 80.12 71 VAL A C 1
ATOM 554 O O . VAL A 1 71 ? 3.332 8.710 -14.410 1.00 80.12 71 VAL A O 1
ATOM 557 N N . PRO A 1 72 ? 1.417 9.524 -15.289 1.00 77.69 72 PRO A N 1
ATOM 558 C CA . PRO A 1 72 ? 1.999 9.786 -16.599 1.00 77.69 72 PRO A CA 1
ATOM 559 C C . PRO A 1 72 ? 3.027 10.920 -16.511 1.00 77.69 72 PRO A C 1
ATOM 561 O O . PRO A 1 72 ? 2.857 11.856 -15.726 1.00 77.69 72 PRO A O 1
ATOM 564 N N . LEU A 1 73 ? 4.080 10.799 -17.320 1.00 63.84 73 LEU A N 1
ATOM 565 C CA . LEU A 1 73 ? 5.097 11.827 -17.555 1.00 63.84 73 LEU A CA 1
ATOM 566 C C . LEU A 1 73 ? 4.703 12.702 -18.745 1.00 63.84 73 LEU A C 1
ATOM 568 O O . LEU A 1 73 ? 4.217 12.126 -19.746 1.00 63.84 73 LEU A O 1
#

Sequence (73 aa):
MTKTPFTKASCRVEFDYFLKGSVLKGTVDSGCTAVRTHFRVESGEPEERVLRLIRLAKQGCYAEKMVQTAVPL